Protein AF-A0A0K6G4B6-F1 (afdb_monomer_lite)

Sequence (76 aa):
MSAIPTTAQAWRFPVDQKTWNGHKSLELREVKVSPPKQGEVLVRLHAAALNYRVWIFLLVRVFILARTPTAQMDRA

InterPro domains:
  IPR011032 GroES-like superfamily [SSF50129] (19-59)

Structure (mmCIF, N/CA/C/O backbone):
data_AF-A0A0K6G4B6-F1
#
_entry.id   AF-A0A0K6G4B6-F1
#
loop_
_atom_site.group_PDB
_atom_site.id
_atom_site.type_symbol
_atom_site.label_atom_id
_atom_site.label_alt_id
_atom_site.label_comp_id
_atom_site.label_asym_id
_atom_site.label_entity_id
_atom_site.label_seq_id
_atom_site.pdbx_PDB_ins_code
_atom_site.Cartn_x
_atom_site.Cartn_y
_atom_site.Cartn_z
_atom_site.occupancy
_atom_site.B_iso_or_equiv
_atom_site.auth_seq_id
_atom_site.auth_comp_id
_atom_site.auth_asym_id
_atom_site.auth_atom_id
_atom_site.pdbx_PDB_model_num
ATOM 1 N N . MET A 1 1 ? -2.062 -3.326 25.734 1.00 50.59 1 MET A N 1
ATOM 2 C CA . MET A 1 1 ? -2.438 -3.103 24.318 1.00 50.59 1 MET A CA 1
ATOM 3 C C . MET A 1 1 ? -1.169 -2.843 23.521 1.00 50.59 1 MET A C 1
ATOM 5 O O . MET A 1 1 ? -0.308 -2.135 24.024 1.00 50.59 1 MET A O 1
ATOM 9 N N . SER A 1 2 ? -1.012 -3.448 22.341 1.00 69.31 2 SER A N 1
ATOM 10 C CA . SER A 1 2 ? 0.135 -3.182 21.458 1.00 69.31 2 SER A CA 1
ATOM 11 C C . SER A 1 2 ? -0.046 -1.817 20.788 1.00 69.31 2 SER A C 1
ATOM 13 O O . SER A 1 2 ? -1.148 -1.507 20.335 1.00 69.31 2 SER A O 1
ATOM 15 N N . ALA A 1 3 ? 1.001 -0.990 20.772 1.00 78.94 3 ALA A N 1
ATOM 16 C CA . ALA A 1 3 ? 0.959 0.314 20.122 1.00 78.94 3 ALA A CA 1
ATOM 17 C C . ALA A 1 3 ? 0.853 0.147 18.600 1.00 78.94 3 ALA A C 1
ATOM 19 O O . ALA A 1 3 ? 1.533 -0.697 18.013 1.00 78.94 3 ALA A O 1
ATOM 20 N N . ILE A 1 4 ? 0.008 0.959 17.960 1.00 80.75 4 ILE A N 1
ATOM 21 C CA . ILE A 1 4 ? -0.091 0.982 16.499 1.00 80.75 4 ILE A CA 1
ATOM 22 C C . ILE A 1 4 ? 1.243 1.506 15.949 1.00 80.75 4 ILE A C 1
ATOM 24 O O . ILE A 1 4 ? 1.667 2.594 16.348 1.00 80.75 4 ILE A O 1
ATOM 28 N N . PRO A 1 5 ? 1.914 0.766 15.049 1.00 83.06 5 PRO A N 1
ATOM 29 C CA . PRO A 1 5 ? 3.181 1.212 14.495 1.00 83.06 5 PRO A CA 1
ATOM 30 C C . PRO A 1 5 ? 2.972 2.459 13.631 1.00 83.06 5 PRO A C 1
ATOM 32 O O . PRO A 1 5 ? 2.024 2.542 12.852 1.00 83.06 5 PRO A O 1
ATOM 35 N N . THR A 1 6 ? 3.870 3.433 13.767 1.00 87.31 6 THR A N 1
ATOM 36 C CA . THR A 1 6 ? 3.862 4.678 12.983 1.00 87.31 6 THR A CA 1
ATOM 37 C C . THR A 1 6 ? 4.529 4.513 11.619 1.00 87.31 6 THR A C 1
ATOM 39 O O . THR A 1 6 ? 4.325 5.349 10.735 1.00 87.31 6 THR A O 1
ATOM 42 N N . THR A 1 7 ? 5.286 3.430 11.424 1.00 90.69 7 THR A N 1
ATOM 43 C CA . THR A 1 7 ? 5.913 3.039 10.159 1.00 90.69 7 THR A CA 1
ATOM 44 C C . THR A 1 7 ? 5.672 1.561 9.851 1.00 90.69 7 THR A C 1
ATOM 46 O O . THR A 1 7 ? 5.456 0.744 10.745 1.00 90.69 7 THR A O 1
ATOM 49 N N . ALA A 1 8 ? 5.657 1.208 8.568 1.00 90.12 8 ALA A N 1
ATOM 50 C CA . ALA A 1 8 ? 5.505 -0.166 8.100 1.00 90.12 8 ALA A CA 1
ATOM 51 C C . ALA A 1 8 ? 6.269 -0.378 6.790 1.00 90.12 8 ALA A C 1
ATOM 53 O O . ALA A 1 8 ? 6.466 0.559 6.021 1.00 90.12 8 ALA A O 1
ATOM 54 N N . GLN A 1 9 ? 6.658 -1.618 6.508 1.00 89.75 9 GLN A N 1
ATOM 55 C CA . GLN A 1 9 ? 7.209 -1.990 5.207 1.00 89.75 9 GLN A CA 1
ATOM 56 C C . GLN A 1 9 ? 6.072 -2.200 4.203 1.00 89.75 9 GLN A C 1
ATOM 58 O O . GLN A 1 9 ? 5.089 -2.884 4.494 1.00 89.75 9 GLN A O 1
ATOM 63 N N . ALA A 1 10 ? 6.198 -1.615 3.017 1.00 88.62 10 ALA A N 1
ATOM 64 C CA . ALA A 1 10 ? 5.238 -1.774 1.938 1.00 88.62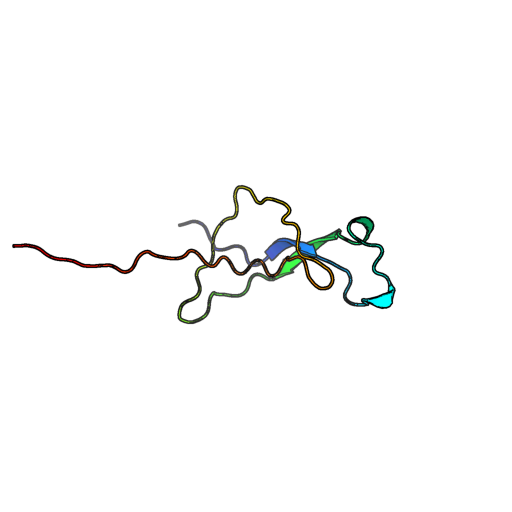 10 ALA A CA 1
ATOM 65 C C . ALA A 1 10 ? 5.950 -1.833 0.587 1.00 88.62 10 ALA A C 1
ATOM 67 O O . ALA A 1 10 ? 6.839 -1.033 0.304 1.00 88.62 10 ALA A O 1
ATOM 68 N N . TRP A 1 11 ? 5.510 -2.747 -0.275 1.00 87.94 11 TRP A N 1
ATOM 69 C CA . TRP A 1 11 ? 5.919 -2.753 -1.674 1.00 87.94 11 TRP A CA 1
ATOM 70 C C . TRP A 1 11 ? 5.410 -1.485 -2.363 1.00 87.94 11 TRP A C 1
ATOM 72 O O . TRP A 1 11 ? 4.232 -1.162 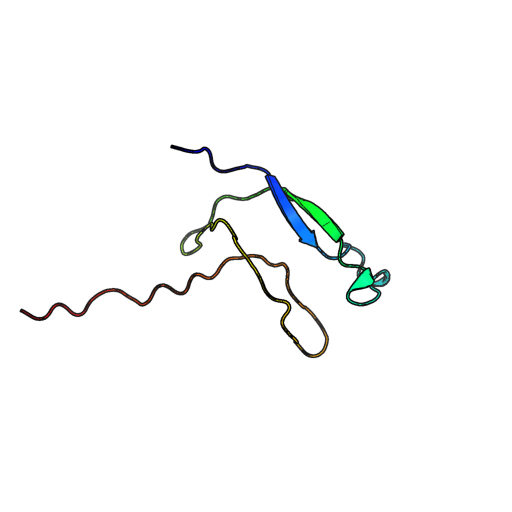-2.265 1.00 87.94 11 TRP A O 1
ATOM 82 N N . ARG A 1 12 ? 6.261 -0.717 -3.033 1.00 86.12 12 ARG A N 1
ATOM 83 C CA . ARG A 1 12 ? 5.878 0.518 -3.728 1.00 86.12 12 ARG A CA 1
ATOM 84 C C . ARG A 1 12 ? 6.636 0.616 -5.037 1.00 86.12 12 ARG A C 1
ATOM 86 O O . ARG A 1 12 ? 7.778 0.185 -5.136 1.00 86.12 12 ARG A O 1
ATOM 93 N N . PHE A 1 13 ? 6.001 1.230 -6.022 1.00 84.88 13 PHE A N 1
ATOM 94 C CA . PHE A 1 13 ? 6.716 1.697 -7.198 1.00 84.88 13 PHE A CA 1
ATOM 95 C C . PHE A 1 13 ? 7.395 3.047 -6.914 1.00 84.88 13 PHE A C 1
ATOM 97 O O . PHE A 1 13 ? 6.883 3.819 -6.091 1.00 84.88 13 PHE A O 1
ATOM 104 N N . PRO A 1 14 ? 8.504 3.366 -7.604 1.00 84.56 14 PRO A N 1
ATOM 105 C CA . PRO A 1 14 ? 9.096 4.691 -7.633 1.00 84.56 14 PRO A CA 1
ATOM 106 C C . PRO A 1 14 ? 8.070 5.766 -7.983 1.00 84.56 14 PRO A C 1
ATOM 108 O O . PRO A 1 14 ? 7.141 5.533 -8.756 1.00 84.56 14 PRO A O 1
ATOM 111 N N . VAL A 1 15 ? 8.261 6.966 -7.437 1.00 85.75 15 VAL A N 1
ATOM 112 C CA . VAL A 1 15 ? 7.383 8.112 -7.720 1.00 85.75 15 VAL A CA 1
ATOM 113 C C . VAL A 1 15 ? 7.457 8.502 -9.198 1.00 85.75 15 VAL A C 1
ATOM 115 O O . VAL A 1 15 ? 6.432 8.820 -9.799 1.00 85.75 15 VAL A O 1
ATOM 118 N N . ASP A 1 16 ? 8.652 8.437 -9.791 1.00 86.38 16 ASP A N 1
ATOM 11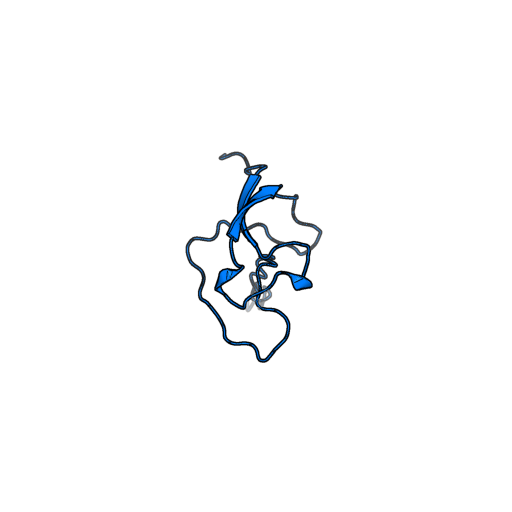9 C CA . ASP A 1 16 ? 8.840 8.700 -11.214 1.00 86.38 16 ASP A CA 1
ATOM 120 C C . ASP A 1 16 ? 8.403 7.499 -12.061 1.00 86.38 16 ASP A C 1
ATOM 122 O O . ASP A 1 16 ? 9.127 6.512 -12.208 1.00 86.38 16 ASP A O 1
ATOM 126 N N . GLN A 1 17 ? 7.218 7.613 -12.656 1.00 82.56 17 GLN A N 1
ATOM 127 C CA . GLN A 1 17 ? 6.626 6.591 -13.518 1.00 82.56 17 GLN A CA 1
ATOM 128 C C . GLN A 1 17 ? 7.466 6.276 -14.758 1.00 82.56 17 GLN A C 1
ATOM 130 O O . GLN A 1 17 ? 7.381 5.167 -15.280 1.00 82.56 17 GLN A O 1
ATOM 135 N N . LYS A 1 18 ? 8.313 7.205 -15.224 1.00 87.19 18 LYS A N 1
ATOM 136 C CA . LYS A 1 18 ? 9.171 6.970 -16.396 1.00 87.19 18 LYS A CA 1
ATOM 137 C C . LYS A 1 18 ? 10.242 5.914 -16.131 1.00 87.19 18 LYS A C 1
ATOM 139 O O . LYS A 1 18 ? 10.755 5.317 -17.070 1.00 87.19 18 LYS A O 1
ATOM 144 N N . THR A 1 19 ? 10.558 5.666 -14.861 1.00 84.06 19 THR A N 1
ATOM 145 C CA . THR A 1 19 ? 11.542 4.657 -14.442 1.00 84.06 19 THR A CA 1
ATOM 146 C C . THR A 1 19 ? 10.939 3.258 -14.283 1.00 84.06 19 THR A C 1
ATOM 148 O O . THR A 1 19 ? 11.638 2.320 -13.896 1.00 84.06 19 THR A O 1
ATOM 151 N N . TRP A 1 20 ? 9.638 3.088 -14.547 1.00 85.88 20 TRP A N 1
ATOM 152 C CA . TRP A 1 20 ? 8.959 1.819 -14.316 1.00 85.88 20 TRP A CA 1
ATOM 153 C C . TRP A 1 20 ? 9.292 0.790 -15.403 1.00 85.88 20 TRP A C 1
ATOM 155 O O . TRP A 1 20 ? 9.064 1.003 -16.588 1.00 85.88 20 TRP A O 1
ATOM 165 N N . ASN A 1 21 ? 9.761 -0.378 -14.974 1.00 84.62 21 ASN A N 1
ATOM 166 C CA . ASN A 1 21 ? 10.071 -1.547 -15.787 1.00 84.62 21 ASN A CA 1
ATOM 167 C C . ASN A 1 21 ? 9.290 -2.763 -15.262 1.00 84.62 21 ASN A C 1
ATOM 169 O O . ASN A 1 21 ? 9.848 -3.747 -14.763 1.00 84.62 21 ASN A O 1
ATOM 173 N N . GLY A 1 22 ? 7.960 -2.652 -15.310 1.00 78.31 22 GLY A N 1
ATOM 174 C CA . GLY A 1 22 ? 7.049 -3.676 -14.802 1.00 78.31 22 GLY A CA 1
ATOM 175 C C . GLY A 1 22 ? 7.330 -4.025 -13.337 1.00 78.31 22 GLY A C 1
ATOM 176 O O . GLY A 1 22 ? 7.663 -3.159 -12.535 1.00 78.31 22 GLY A O 1
ATOM 177 N N . HIS A 1 23 ? 7.232 -5.308 -12.983 1.00 76.50 23 HIS A N 1
ATOM 178 C CA . HIS A 1 23 ? 7.425 -5.779 -11.604 1.00 76.50 23 HIS A CA 1
ATOM 179 C C . HIS A 1 23 ? 8.836 -5.528 -11.044 1.00 76.50 23 HIS A C 1
ATOM 181 O O . HIS A 1 23 ? 8.999 -5.513 -9.829 1.00 76.50 23 HIS A O 1
ATOM 187 N N . LYS A 1 24 ? 9.849 -5.314 -11.896 1.00 83.06 24 LYS A N 1
ATOM 188 C CA . LYS A 1 24 ? 11.235 -5.075 -11.457 1.00 83.06 24 LYS A CA 1
ATOM 189 C C . LYS A 1 24 ? 11.416 -3.729 -10.762 1.00 83.06 24 LYS A C 1
ATOM 191 O O . LYS A 1 24 ? 12.387 -3.549 -10.043 1.00 83.06 24 LYS A O 1
ATOM 196 N N . SER A 1 25 ? 10.485 -2.803 -10.968 1.00 86.00 25 SER A N 1
ATOM 197 C CA . SER A 1 25 ? 10.474 -1.515 -10.275 1.00 86.00 25 SER A CA 1
ATOM 198 C C . SER A 1 25 ? 9.747 -1.568 -8.937 1.00 86.00 25 SER A C 1
ATOM 200 O O . SER A 1 25 ? 9.603 -0.536 -8.299 1.00 86.00 25 SER A O 1
ATOM 202 N N . LEU A 1 26 ? 9.229 -2.720 -8.510 1.00 85.94 26 LEU A N 1
ATOM 203 C CA . LEU A 1 26 ? 8.611 -2.837 -7.198 1.00 85.94 26 LEU A CA 1
ATOM 204 C C . LEU A 1 26 ? 9.709 -2.913 -6.130 1.00 85.94 26 LEU A C 1
ATOM 206 O O . LEU A 1 26 ? 10.541 -3.816 -6.145 1.00 85.94 26 LEU A O 1
ATOM 210 N N . GLU A 1 27 ? 9.684 -1.989 -5.179 1.00 87.25 27 GLU A N 1
ATOM 211 C CA . GLU A 1 27 ? 10.668 -1.911 -4.103 1.00 87.25 27 GLU A CA 1
A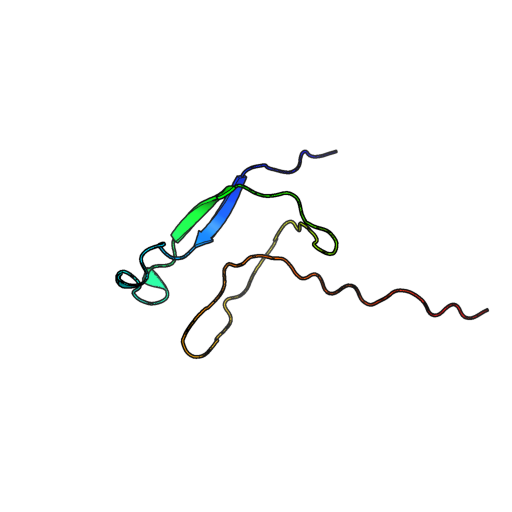TOM 212 C C . GLU A 1 27 ? 9.984 -2.033 -2.746 1.00 87.25 27 GLU A C 1
ATOM 214 O O . GLU A 1 27 ? 8.901 -1.483 -2.532 1.00 87.25 27 GLU A O 1
ATOM 219 N N . LEU A 1 28 ? 10.620 -2.731 -1.808 1.00 88.50 28 LEU A N 1
ATOM 220 C CA . LEU A 1 28 ? 10.171 -2.747 -0.423 1.00 88.50 28 LEU A CA 1
ATOM 221 C C . LEU A 1 28 ? 10.657 -1.463 0.256 1.00 88.50 28 LEU A C 1
ATOM 223 O O . LEU A 1 28 ? 11.859 -1.218 0.332 1.00 88.50 28 LEU A O 1
ATOM 227 N N . ARG A 1 29 ? 9.722 -0.621 0.702 1.00 88.25 29 ARG A N 1
ATOM 228 C CA . ARG A 1 29 ? 10.026 0.680 1.306 1.00 88.25 29 ARG A CA 1
ATOM 229 C C . ARG A 1 29 ? 9.345 0.833 2.653 1.00 88.25 29 ARG A C 1
ATOM 231 O O . ARG A 1 29 ? 8.207 0.398 2.842 1.00 88.25 29 ARG A O 1
ATOM 238 N N . GLU A 1 30 ? 10.008 1.544 3.555 1.00 91.00 30 GLU A N 1
ATOM 239 C CA . GLU A 1 30 ? 9.368 2.019 4.772 1.00 91.00 30 GLU A CA 1
ATOM 240 C C . GLU A 1 30 ? 8.388 3.151 4.443 1.00 91.00 30 GLU A C 1
ATOM 242 O O . GLU A 1 30 ? 8.707 4.090 3.712 1.00 91.00 30 GLU A O 1
ATOM 247 N N . VAL A 1 31 ? 7.171 3.053 4.970 1.00 86.88 31 VAL A N 1
ATOM 248 C CA . VAL A 1 31 ? 6.119 4.051 4.792 1.00 86.88 31 VAL A CA 1
ATOM 249 C C . VAL A 1 31 ? 5.534 4.452 6.133 1.00 86.88 31 VAL A C 1
ATOM 251 O O . VAL A 1 31 ? 5.378 3.628 7.032 1.00 86.88 31 VAL A O 1
ATOM 254 N N . LYS A 1 32 ? 5.149 5.723 6.247 1.00 90.69 32 LYS A N 1
ATOM 255 C CA . LYS A 1 32 ? 4.411 6.221 7.404 1.00 90.69 32 LYS A CA 1
ATOM 256 C C . LYS A 1 32 ? 2.988 5.663 7.396 1.00 90.69 32 LYS A C 1
ATOM 258 O O . LYS A 1 32 ? 2.283 5.763 6.391 1.00 90.69 32 LYS A O 1
ATOM 263 N N . VAL A 1 33 ? 2.565 5.113 8.526 1.00 89.12 33 VAL A N 1
ATOM 264 C CA . VAL A 1 33 ? 1.192 4.664 8.757 1.00 89.12 33 VAL A CA 1
ATOM 265 C C . VAL A 1 33 ? 0.383 5.856 9.255 1.00 89.12 33 VAL A C 1
ATOM 267 O O . VAL A 1 33 ? 0.729 6.492 10.251 1.00 89.12 33 VAL A O 1
ATOM 270 N N . SER A 1 34 ? -0.689 6.184 8.540 1.00 87.69 34 SER A N 1
ATOM 271 C CA . SER A 1 34 ? -1.667 7.175 8.982 1.00 87.69 34 SER A CA 1
ATOM 272 C C . SER A 1 34 ? -2.802 6.496 9.751 1.00 87.69 34 SER A C 1
ATOM 274 O O . SER A 1 34 ? -3.179 5.376 9.393 1.00 87.69 34 SER A O 1
ATOM 276 N N . PRO A 1 35 ? -3.397 7.166 10.751 1.00 87.75 35 PRO A N 1
ATOM 277 C CA . PRO A 1 35 ? -4.635 6.697 11.358 1.00 87.75 35 PRO A CA 1
ATOM 278 C C . PRO A 1 35 ? -5.734 6.502 10.298 1.00 87.75 35 PRO A C 1
ATOM 280 O O . PRO A 1 35 ? -5.785 7.284 9.340 1.00 87.75 35 PRO A O 1
ATOM 283 N N . PRO A 1 36 ? -6.604 5.486 10.446 1.00 88.56 36 PRO A N 1
ATOM 284 C CA . PRO A 1 36 ? -7.736 5.302 9.546 1.00 88.56 36 PRO A CA 1
ATOM 285 C C . PRO A 1 36 ? -8.721 6.472 9.671 1.00 88.56 36 PRO A C 1
ATOM 287 O O . PRO A 1 36 ? -8.929 7.011 10.760 1.00 88.56 36 PRO A O 1
ATOM 290 N N . LYS A 1 37 ? -9.333 6.866 8.553 1.00 90.38 37 LYS A N 1
ATOM 291 C CA . LYS A 1 37 ? -10.426 7.848 8.530 1.00 90.38 37 LYS A CA 1
ATOM 292 C C . LYS A 1 37 ? -11.770 7.187 8.851 1.00 90.38 37 LYS A C 1
ATOM 294 O O . LYS A 1 37 ? -11.863 5.975 9.036 1.00 90.38 37 LYS A O 1
ATOM 299 N N . GLN A 1 38 ? -12.835 7.988 8.905 1.00 92.44 38 GLN A N 1
ATOM 300 C CA . GLN A 1 38 ? -14.190 7.479 9.113 1.00 92.44 38 GLN A CA 1
ATOM 301 C C . GLN A 1 38 ? -14.552 6.442 8.038 1.00 92.44 38 GLN A C 1
ATOM 303 O O . GLN A 1 38 ? -14.511 6.736 6.845 1.00 92.44 38 GLN A O 1
ATOM 308 N N . GLY A 1 39 ? -14.901 5.231 8.479 1.00 93.50 39 GLY A N 1
ATOM 309 C CA . GLY A 1 39 ? -15.230 4.103 7.602 1.00 93.50 39 GLY A CA 1
ATOM 310 C C . GLY A 1 39 ? -14.027 3.299 7.092 1.00 93.50 39 GLY A C 1
ATOM 311 O O . GLY A 1 39 ? -14.226 2.308 6.395 1.00 93.50 39 GLY A O 1
ATOM 312 N N . GLU A 1 40 ? -12.794 3.674 7.439 1.00 89.00 40 GLU A N 1
ATOM 313 C CA . GLU A 1 40 ? -11.591 2.904 7.117 1.00 89.00 40 GLU A CA 1
ATOM 314 C C . GLU A 1 40 ? -11.167 2.027 8.302 1.00 89.00 40 GLU A C 1
ATOM 316 O O . GLU A 1 40 ? -11.405 2.352 9.465 1.00 89.00 40 GLU A O 1
ATOM 321 N N . VAL A 1 41 ? -10.490 0.916 8.008 1.00 87.56 41 VAL A N 1
ATOM 322 C CA . VAL A 1 41 ? -9.921 0.027 9.027 1.00 87.56 41 VAL A CA 1
ATOM 323 C C . VAL A 1 41 ? -8.433 -0.14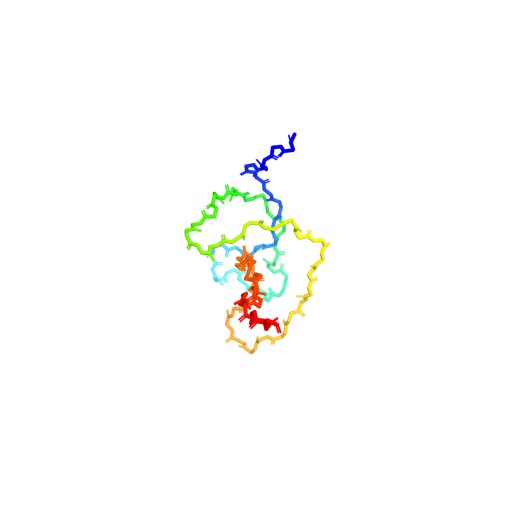7 8.758 1.00 87.56 41 VAL A C 1
ATOM 325 O O . VAL A 1 41 ? -8.011 -0.398 7.628 1.00 87.56 41 VAL A O 1
ATOM 328 N N . LEU A 1 42 ? -7.629 -0.037 9.814 1.00 86.75 42 LEU A N 1
ATOM 329 C CA . LEU A 1 42 ? -6.222 -0.412 9.777 1.00 86.75 42 LEU A CA 1
ATOM 330 C C . LEU A 1 42 ? -6.093 -1.894 10.133 1.00 86.75 42 LEU A C 1
ATOM 332 O O . LEU A 1 42 ? -6.538 -2.319 11.196 1.00 86.75 42 LEU A O 1
ATOM 336 N N . VAL A 1 43 ? -5.471 -2.678 9.256 1.00 86.44 43 VAL A N 1
ATOM 337 C CA . VAL A 1 43 ? -5.357 -4.130 9.429 1.00 86.44 43 VAL A CA 1
ATOM 338 C C . VAL A 1 43 ? -3.896 -4.559 9.361 1.00 86.44 43 VAL A C 1
ATOM 340 O O . VAL A 1 43 ? -3.117 -4.079 8.536 1.00 86.44 43 VAL A O 1
ATOM 343 N N . ARG A 1 44 ? -3.526 -5.502 10.230 1.00 85.69 44 ARG A N 1
ATOM 344 C CA . ARG A 1 44 ? -2.230 -6.176 10.176 1.00 85.69 44 ARG A CA 1
ATOM 345 C C . ARG A 1 44 ? -2.266 -7.234 9.076 1.00 85.69 44 ARG A C 1
ATOM 347 O O . ARG A 1 44 ? -2.915 -8.266 9.218 1.00 85.69 44 ARG A O 1
ATOM 354 N N . LEU A 1 45 ? -1.584 -6.962 7.970 1.00 85.19 45 LEU A N 1
ATOM 355 C CA . LEU A 1 45 ? -1.536 -7.869 6.828 1.00 85.19 45 LEU A CA 1
ATOM 356 C C . LEU A 1 45 ? -0.654 -9.088 7.148 1.00 85.19 45 LEU A C 1
ATOM 358 O O . LEU A 1 45 ? 0.525 -8.928 7.454 1.00 85.19 45 LEU A O 1
ATOM 362 N N . HIS A 1 46 ? -1.219 -10.293 7.060 1.00 87.88 46 HIS A N 1
ATOM 363 C CA . HIS A 1 46 ? -0.473 -11.548 7.233 1.00 87.88 46 HIS A CA 1
ATOM 364 C C . HIS A 1 46 ? 0.050 -12.107 5.908 1.00 87.88 46 HIS A C 1
ATOM 366 O O . HIS A 1 46 ? 1.168 -12.606 5.845 1.00 87.88 46 HIS A O 1
ATOM 372 N N . ALA A 1 47 ? -0.754 -12.006 4.849 1.00 85.50 47 ALA A N 1
ATOM 373 C CA . ALA A 1 47 ? -0.403 -12.440 3.506 1.00 85.50 47 ALA A CA 1
ATOM 374 C C . ALA A 1 47 ? -1.168 -11.608 2.468 1.00 85.50 47 ALA A C 1
ATOM 376 O O . ALA A 1 47 ? -2.263 -11.114 2.741 1.00 85.50 47 ALA A O 1
ATOM 377 N N . ALA A 1 48 ? -0.591 -11.468 1.275 1.00 82.88 48 ALA A N 1
ATOM 378 C CA . ALA A 1 48 ? -1.231 -10.865 0.112 1.00 82.88 48 ALA A CA 1
ATOM 379 C C . ALA A 1 48 ? -0.810 -11.603 -1.162 1.00 82.88 48 ALA A C 1
ATOM 381 O O . ALA A 1 48 ? 0.261 -12.203 -1.213 1.00 82.88 48 ALA A O 1
ATOM 382 N N . ALA A 1 49 ? -1.656 -11.536 -2.188 1.00 81.25 49 ALA A N 1
ATOM 383 C CA . ALA A 1 49 ? -1.410 -12.147 -3.487 1.00 81.25 49 ALA A CA 1
ATOM 384 C C . ALA A 1 49 ? -1.203 -11.082 -4.571 1.00 81.25 49 ALA A C 1
ATOM 386 O O . ALA A 1 49 ? -1.801 -10.000 -4.532 1.00 81.25 49 ALA A O 1
ATOM 387 N N . LEU A 1 50 ? -0.392 -11.418 -5.573 1.00 78.44 50 LEU A N 1
ATOM 388 C CA . LEU A 1 50 ? -0.313 -10.649 -6.808 1.00 78.44 50 LEU A CA 1
ATOM 389 C C . LEU A 1 50 ? -1.587 -10.901 -7.613 1.00 78.44 50 LEU A C 1
ATOM 391 O O . LEU A 1 50 ? -1.947 -12.045 -7.872 1.00 78.44 50 LEU A O 1
ATOM 395 N N . ASN A 1 51 ? -2.272 -9.831 -8.000 1.00 77.56 51 ASN A N 1
ATOM 396 C CA . ASN A 1 51 ? -3.420 -9.930 -8.896 1.00 77.56 51 ASN A CA 1
ATOM 397 C C . ASN A 1 51 ? -2.988 -9.507 -10.303 1.00 77.56 51 ASN A C 1
ATOM 399 O O . ASN A 1 51 ? -2.006 -8.787 -10.448 1.00 77.56 51 ASN A O 1
ATOM 403 N N . TYR A 1 52 ? -3.705 -9.941 -11.339 1.00 64.06 52 TYR A N 1
ATOM 404 C CA . TYR A 1 52 ?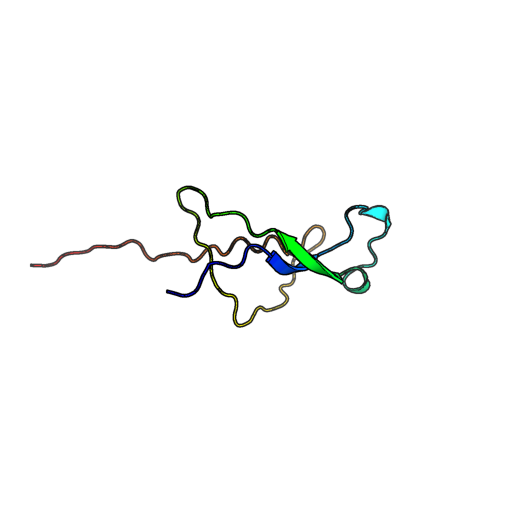 -3.511 -9.455 -12.705 1.00 64.06 52 TYR A CA 1
ATOM 405 C C . TYR A 1 52 ? -4.552 -8.367 -12.997 1.00 64.06 52 TYR A C 1
ATOM 407 O O . TYR A 1 52 ? -5.752 -8.625 -12.964 1.00 64.06 52 TYR A O 1
ATOM 415 N N . ARG A 1 53 ? -4.115 -7.134 -13.268 1.00 65.00 53 ARG A N 1
ATOM 416 C CA . ARG A 1 53 ? -4.944 -6.093 -13.893 1.00 65.00 53 ARG A CA 1
ATOM 417 C C . ARG A 1 53 ? -4.221 -5.637 -15.141 1.00 65.00 53 ARG A C 1
ATOM 419 O O . ARG A 1 53 ? -3.056 -5.247 -15.078 1.00 65.00 53 ARG A O 1
ATOM 426 N N . VAL A 1 54 ? -4.945 -5.687 -16.252 1.00 37.81 54 VAL A N 1
ATOM 427 C CA . VAL A 1 54 ? -4.552 -5.115 -17.537 1.00 37.81 54 VAL A CA 1
ATOM 428 C C . VAL A 1 54 ? -4.153 -3.658 -17.310 1.00 37.81 54 VAL A C 1
ATOM 430 O O . VAL A 1 54 ? -4.942 -2.890 -16.766 1.00 37.81 54 VAL A O 1
ATOM 433 N N . TRP A 1 55 ? -2.898 -3.348 -17.650 1.00 43.47 55 TRP A N 1
ATOM 434 C CA . TRP A 1 55 ? -2.347 -2.015 -17.909 1.00 43.47 55 TRP A CA 1
ATOM 435 C C . TRP A 1 55 ? -3.055 -0.860 -17.179 1.00 43.47 55 TRP A C 1
ATOM 437 O O . TRP A 1 55 ? -3.980 -0.255 -17.705 1.00 43.47 55 TRP A O 1
ATOM 447 N N . ILE A 1 56 ? -2.626 -0.579 -15.944 1.00 44.66 56 ILE A N 1
ATOM 448 C CA . ILE A 1 56 ? -2.156 0.760 -15.538 1.00 44.66 56 ILE A CA 1
ATOM 449 C C . ILE A 1 56 ? -1.784 0.797 -14.045 1.00 44.66 56 ILE A C 1
ATOM 451 O O . ILE A 1 56 ? -0.824 1.462 -13.697 1.00 44.66 56 ILE A O 1
ATOM 455 N N . PHE A 1 57 ? -2.415 0.050 -13.137 1.00 47.00 57 PHE A N 1
ATOM 456 C CA . PHE A 1 57 ? -2.044 0.123 -11.714 1.00 47.00 57 PHE A CA 1
ATOM 457 C C . PHE A 1 57 ? -2.352 -1.181 -10.982 1.00 47.00 57 PHE A C 1
ATOM 459 O O . PHE A 1 57 ? -3.515 -1.537 -10.782 1.00 47.00 57 PHE A O 1
ATOM 466 N N . LEU A 1 58 ? -1.306 -1.869 -10.527 1.00 45.66 58 LEU A N 1
ATOM 467 C CA . LEU A 1 58 ? -1.420 -2.889 -9.488 1.00 45.66 58 LEU A CA 1
ATOM 468 C C . LEU A 1 58 ? -0.485 -2.522 -8.348 1.00 45.66 58 LEU A C 1
ATOM 470 O O . LEU A 1 58 ? 0.709 -2.767 -8.384 1.00 45.66 58 LEU A O 1
ATOM 474 N N . LEU A 1 59 ? -0.981 -1.660 -7.470 1.00 41.00 59 LEU A N 1
ATOM 475 C CA . LEU A 1 59 ? -1.651 -2.052 -6.224 1.00 41.00 59 LEU A CA 1
ATOM 476 C C . LEU A 1 59 ? -0.642 -2.380 -5.129 1.00 41.00 59 LEU A C 1
ATOM 478 O O . LEU A 1 59 ? -0.543 -3.492 -4.634 1.00 41.00 59 LEU A O 1
ATOM 482 N N . VAL A 1 60 ? -0.025 -1.309 -4.646 1.00 40.38 60 VAL A N 1
ATOM 483 C CA . VAL A 1 60 ? -0.065 -1.037 -3.213 1.00 40.38 60 VAL A CA 1
ATOM 484 C C . VAL A 1 60 ? -0.601 0.379 -3.059 1.00 40.38 60 VAL A C 1
ATOM 486 O O . VAL A 1 60 ? 0.128 1.336 -2.840 1.00 40.38 60 VAL A O 1
ATOM 489 N N . ARG A 1 61 ? -1.915 0.537 -3.192 1.00 40.69 61 ARG A N 1
ATOM 490 C CA . ARG A 1 61 ? -2.643 1.227 -2.131 1.00 40.69 61 ARG A CA 1
ATOM 491 C C . ARG A 1 61 ? -3.168 0.102 -1.257 1.00 40.69 61 ARG A C 1
ATOM 493 O O . ARG A 1 61 ? -4.247 -0.416 -1.505 1.00 40.69 61 ARG A O 1
ATOM 500 N N . VAL A 1 62 ? -2.362 -0.326 -0.289 1.00 40.81 62 VAL A N 1
ATOM 501 C CA . VAL A 1 62 ? -2.863 -1.108 0.844 1.00 40.81 62 VAL A CA 1
ATOM 502 C C . VAL A 1 62 ? -3.737 -0.145 1.648 1.00 40.81 62 VAL A C 1
ATOM 504 O O . VAL A 1 62 ? -3.288 0.490 2.590 1.00 40.81 62 VAL A O 1
ATOM 507 N N . PHE A 1 63 ? -4.960 0.067 1.168 1.00 34.44 63 PHE A N 1
ATOM 508 C CA . PHE A 1 63 ? -6.098 0.405 2.002 1.00 34.44 63 PHE A CA 1
ATOM 509 C C . PHE A 1 63 ? -6.880 -0.888 2.091 1.00 34.44 63 PHE A C 1
ATOM 511 O O . PHE A 1 63 ? -7.406 -1.393 1.098 1.00 34.44 63 PHE A O 1
ATOM 518 N N . ILE A 1 64 ? -6.822 -1.486 3.270 1.00 39.84 64 ILE A N 1
ATOM 519 C CA . ILE A 1 64 ? -7.450 -2.762 3.543 1.00 39.84 64 ILE A CA 1
ATOM 520 C C . ILE A 1 64 ? -8.946 -2.484 3.639 1.00 39.84 64 ILE A C 1
ATOM 522 O O . ILE A 1 64 ? -9.449 -2.054 4.671 1.00 39.84 64 ILE A O 1
ATOM 526 N N . LEU A 1 65 ? -9.658 -2.682 2.528 1.00 32.88 65 LEU A N 1
ATOM 527 C CA . LEU A 1 65 ? -11.111 -2.735 2.527 1.00 32.88 65 LEU A CA 1
ATOM 528 C C . LEU A 1 65 ? -11.510 -4.111 3.073 1.00 32.88 65 LEU A C 1
ATOM 530 O O . LEU A 1 65 ? -11.780 -5.048 2.322 1.00 32.88 65 LEU A O 1
ATOM 534 N N . ALA A 1 66 ? -11.495 -4.256 4.397 1.00 33.72 66 ALA A N 1
ATOM 535 C CA . ALA A 1 66 ? -12.242 -5.327 5.031 1.00 33.72 66 ALA A CA 1
ATOM 536 C C . ALA A 1 66 ? -13.724 -5.006 4.810 1.00 33.72 66 ALA A C 1
ATOM 538 O O . ALA A 1 66 ? -14.288 -4.123 5.450 1.00 33.72 66 ALA A O 1
ATOM 539 N N . ARG A 1 67 ? -14.338 -5.681 3.837 1.00 33.47 67 ARG A N 1
ATOM 540 C CA . ARG A 1 67 ? -15.787 -5.684 3.647 1.00 33.47 67 ARG A CA 1
ATOM 541 C C . ARG A 1 67 ? -16.384 -6.317 4.906 1.00 33.47 67 ARG A C 1
ATOM 543 O O . ARG A 1 67 ? -16.328 -7.534 5.059 1.00 33.47 67 ARG A O 1
ATOM 550 N N . THR A 1 68 ? -16.900 -5.514 5.829 1.00 37.84 68 THR A N 1
ATOM 551 C CA . THR A 1 68 ? -17.795 -6.030 6.864 1.00 37.84 68 THR A CA 1
ATOM 552 C C . THR A 1 68 ? -19.091 -6.459 6.171 1.00 37.84 68 THR A C 1
ATOM 554 O O . THR A 1 68 ? -19.659 -5.667 5.414 1.00 37.84 68 THR A O 1
ATOM 557 N N . PRO A 1 69 ? -19.579 -7.698 6.360 1.00 40.84 69 PRO A N 1
ATOM 558 C CA . PRO A 1 69 ? -20.989 -7.953 6.137 1.00 40.84 69 PRO A CA 1
ATOM 559 C C . PRO A 1 69 ? -21.748 -7.096 7.153 1.00 40.84 69 PRO A C 1
ATOM 561 O O . PRO A 1 69 ? -21.464 -7.123 8.352 1.00 40.84 69 PRO A O 1
ATOM 564 N N . THR A 1 70 ? -22.642 -6.260 6.641 1.00 45.47 70 THR A N 1
ATOM 565 C CA . THR A 1 70 ? -23.596 -5.467 7.409 1.00 45.47 70 THR A CA 1
ATOM 566 C C . THR A 1 70 ? -24.257 -6.322 8.487 1.00 45.47 70 THR A C 1
ATOM 568 O O . THR A 1 70 ? -24.714 -7.434 8.226 1.00 45.47 70 THR A O 1
ATOM 571 N N . ALA A 1 71 ? -24.278 -5.789 9.705 1.00 48.75 71 ALA A N 1
ATOM 572 C CA . ALA A 1 71 ? -24.988 -6.367 10.829 1.00 48.75 71 ALA A CA 1
ATOM 573 C C . ALA A 1 71 ? -26.513 -6.319 10.630 1.00 48.75 71 ALA A C 1
ATOM 575 O O . ALA A 1 71 ? -27.036 -5.450 9.935 1.00 48.75 71 ALA A O 1
ATOM 576 N N . GLN A 1 72 ? -27.158 -7.225 11.368 1.00 42.56 72 GLN A N 1
ATOM 577 C CA . GLN A 1 72 ? -28.579 -7.379 11.680 1.00 42.56 72 GLN A CA 1
ATOM 578 C C . GLN A 1 72 ? -29.505 -8.018 10.641 1.00 42.56 72 GLN A C 1
ATOM 580 O O . GLN A 1 72 ? -29.968 -7.401 9.688 1.00 42.56 72 GLN A O 1
ATOM 585 N N . MET A 1 73 ? -29.949 -9.223 11.001 1.00 36.03 73 MET A N 1
ATOM 586 C CA . MET A 1 73 ? -31.381 -9.455 11.118 1.00 36.03 73 MET A CA 1
ATOM 587 C C . MET A 1 73 ? -31.641 -10.146 12.456 1.00 36.03 73 MET A C 1
ATOM 589 O O . MET A 1 73 ? -31.392 -11.342 12.605 1.00 36.03 73 MET A O 1
ATOM 593 N N . ASP A 1 74 ? -32.095 -9.356 13.431 1.00 47.25 74 ASP A N 1
ATOM 594 C CA . ASP A 1 74 ? -32.826 -9.874 14.581 1.00 47.25 74 ASP A CA 1
ATOM 595 C C . ASP A 1 74 ? -33.998 -10.700 14.043 1.00 47.25 74 ASP A C 1
ATOM 597 O O . ASP A 1 74 ? -34.794 -10.226 13.224 1.00 47.25 74 ASP A O 1
ATOM 601 N N . ARG A 1 75 ? -34.115 -11.942 14.500 1.00 42.41 75 ARG A N 1
ATOM 602 C CA . ARG A 1 75 ? -35.401 -12.625 14.539 1.00 42.41 75 ARG A CA 1
ATOM 603 C C . ARG A 1 75 ? -35.638 -13.040 15.981 1.00 42.41 75 ARG A C 1
ATOM 605 O O . ARG A 1 75 ? -34.791 -13.703 16.575 1.00 42.41 75 ARG A O 1
ATOM 612 N N . ALA A 1 76 ? -36.750 -12.520 16.490 1.00 48.00 76 ALA A N 1
ATOM 613 C CA . ALA A 1 76 ? -37.397 -12.876 17.742 1.00 48.00 76 ALA A CA 1
ATOM 614 C C . ALA A 1 76 ? -37.671 -14.382 17.847 1.00 48.00 76 ALA A C 1
ATOM 616 O O . ALA A 1 76 ? -37.784 -15.035 16.781 1.00 48.00 76 ALA A O 1
#

Foldseek 3Di:
DDDDDQKDWDFDADPPPVPDDDPVRTDTDIDGDDDDDVPFDDDDDPDDDFDDDPDDDDDPPPRPPPPDDDDDDDDD

Radius of gyration: 16.72 Å; chains: 1; bounding box: 49×22×42 Å

Secondary structure (DSSP, 8-state):
-PPPPSEEEEEE--S-GGG--GGGG-EEEEEEPPPP-TT----------PPP-SSS--------------------

pLDDT: mean 71.17, std 20.95, range [32.88, 93.5]

Organism: NCBI:txid456999